Protein AF-A0A1G0YC86-F1 (afdb_monomer_lite)

pLDDT: mean 84.3, std 14.2, range [44.28, 97.94]

Secondary structure (DSSP, 8-state):
----GGGS---TT-HHHHHHHHHHHHHHHHHHHHTTGGGGGGGGGT----SSS-HHHHHHHHHHHHHHHHIIIIIHHHHHHHHHHHHHHHHHHHHHHHHHHT--

Radius of gyration: 20.97 Å; chains: 1; bounding box: 50×20×66 Å

Structure (mmCIF, N/CA/C/O backbone):
data_AF-A0A1G0YC86-F1
#
_entry.id   AF-A0A1G0YC86-F1
#
loop_
_atom_site.group_PDB
_atom_site.id
_atom_site.type_symbol
_atom_site.label_atom_id
_atom_site.label_alt_id
_atom_site.label_comp_id
_atom_site.label_asym_id
_atom_site.label_entity_id
_atom_site.label_seq_id
_atom_site.pdbx_PDB_ins_code
_atom_site.Cartn_x
_atom_site.Cartn_y
_atom_site.Cartn_z
_atom_site.occupancy
_atom_site.B_iso_or_equiv
_atom_site.auth_seq_id
_atom_site.auth_comp_id
_atom_site.auth_asym_id
_atom_site.auth_atom_id
_atom_site.pdbx_PDB_model_num
ATOM 1 N N . MET A 1 1 ? -25.902 -15.496 -0.732 1.00 47.38 1 MET A N 1
ATOM 2 C CA . MET A 1 1 ? -24.544 -15.079 -1.148 1.00 47.38 1 MET A CA 1
ATOM 3 C C . MET A 1 1 ? -24.167 -13.831 -0.343 1.00 47.38 1 MET A C 1
ATOM 5 O O . MET A 1 1 ? -24.744 -12.778 -0.578 1.00 47.38 1 MET A O 1
ATOM 9 N N . ARG A 1 2 ? -23.342 -13.948 0.711 1.00 44.28 2 ARG A N 1
ATOM 10 C CA . ARG A 1 2 ? -22.913 -12.787 1.519 1.00 44.28 2 ARG A CA 1
ATOM 11 C C . ARG A 1 2 ? -21.792 -12.081 0.759 1.00 44.28 2 ARG A C 1
ATOM 13 O O . ARG A 1 2 ? -20.741 -12.677 0.562 1.00 44.28 2 ARG A O 1
ATOM 20 N N . LEU A 1 3 ? -22.040 -10.856 0.304 1.00 49.97 3 LEU A N 1
ATOM 21 C CA . LEU A 1 3 ? -21.022 -10.040 -0.357 1.00 49.97 3 LEU A CA 1
ATOM 22 C C . LEU A 1 3 ? -19.801 -9.866 0.568 1.00 49.97 3 LEU A C 1
ATOM 24 O O . LEU A 1 3 ? -19.978 -9.748 1.787 1.00 49.97 3 LEU A O 1
ATOM 28 N N . PRO A 1 4 ? -18.577 -9.873 0.015 1.00 56.22 4 PRO A N 1
ATOM 29 C CA . PRO A 1 4 ? -17.350 -9.779 0.792 1.00 56.22 4 PRO A CA 1
ATOM 30 C C . PRO A 1 4 ? -17.356 -8.491 1.633 1.00 56.22 4 PRO A C 1
ATOM 32 O O . PRO A 1 4 ? -17.752 -7.427 1.155 1.00 56.22 4 PRO A O 1
ATOM 35 N N . PHE A 1 5 ? -16.936 -8.594 2.901 1.00 57.59 5 PHE A N 1
ATOM 36 C CA . PHE A 1 5 ? -17.010 -7.533 3.927 1.00 57.59 5 PHE A CA 1
ATOM 37 C C . PHE A 1 5 ? -16.416 -6.183 3.467 1.00 57.59 5 PHE A C 1
ATOM 39 O O . PHE A 1 5 ? -16.801 -5.133 3.975 1.00 57.59 5 PHE A O 1
ATOM 46 N N . PHE A 1 6 ? -15.539 -6.227 2.459 1.00 56.38 6 PHE A N 1
ATOM 47 C CA . PHE A 1 6 ? -14.906 -5.104 1.769 1.00 56.38 6 PHE A CA 1
ATOM 48 C C . PHE A 1 6 ? -15.881 -4.099 1.114 1.00 56.38 6 PHE A C 1
ATOM 50 O O . PHE A 1 6 ? -15.517 -2.941 0.960 1.00 56.38 6 PHE A O 1
ATOM 57 N N . PHE A 1 7 ? -17.111 -4.491 0.743 1.00 54.50 7 PHE A N 1
ATOM 58 C CA . PHE A 1 7 ? -18.058 -3.612 0.020 1.00 54.50 7 PHE A CA 1
ATOM 59 C C . PHE A 1 7 ? -19.102 -2.902 0.895 1.00 54.50 7 PHE A C 1
ATOM 61 O O . PHE A 1 7 ? -19.917 -2.125 0.392 1.00 54.50 7 PHE A O 1
ATOM 68 N N . ARG A 1 8 ? -19.113 -3.134 2.211 1.00 59.97 8 ARG A N 1
ATOM 69 C CA . ARG A 1 8 ? -19.981 -2.371 3.118 1.00 59.97 8 ARG A CA 1
ATOM 70 C C . ARG A 1 8 ? -19.277 -1.055 3.450 1.00 59.97 8 ARG A C 1
ATOM 72 O O . ARG A 1 8 ? -18.133 -1.092 3.884 1.00 59.97 8 ARG A O 1
ATOM 79 N N . ARG A 1 9 ? -19.951 0.093 3.289 1.00 57.59 9 ARG A N 1
ATOM 80 C CA . ARG A 1 9 ? -19.433 1.395 3.750 1.00 57.59 9 ARG A CA 1
ATOM 81 C C . ARG A 1 9 ? -19.218 1.342 5.264 1.00 57.59 9 ARG A C 1
ATOM 83 O O . ARG A 1 9 ? -20.162 1.507 6.032 1.00 57.59 9 ARG A O 1
ATOM 90 N N . GLN A 1 10 ? -17.994 1.051 5.679 1.00 66.62 10 GLN A N 1
ATOM 91 C CA . GLN A 1 10 ? -17.556 1.177 7.060 1.00 66.62 10 GLN A CA 1
ATOM 92 C C . GLN A 1 10 ? -17.024 2.601 7.265 1.00 66.62 10 GLN A C 1
ATOM 94 O O . GLN A 1 10 ? -16.570 3.229 6.303 1.00 66.62 10 GLN A O 1
ATOM 99 N N . PRO A 1 11 ? -17.054 3.133 8.496 1.00 75.94 11 PRO A N 1
ATOM 100 C CA . PRO A 1 11 ? -16.317 4.348 8.815 1.00 75.94 11 PRO A CA 1
ATOM 101 C C . PRO A 1 11 ? -14.857 4.203 8.365 1.00 75.94 11 PRO A C 1
ATOM 103 O O . PRO A 1 11 ? -14.253 3.154 8.605 1.00 75.94 11 PRO A O 1
ATOM 106 N N . LEU A 1 12 ? -14.296 5.257 7.756 1.00 64.88 12 LEU A N 1
ATOM 107 C CA . LEU A 1 12 ? -12.955 5.296 7.137 1.00 64.88 12 LEU A CA 1
ATOM 108 C C . LEU A 1 12 ? -11.790 4.908 8.076 1.00 64.88 12 LEU A C 1
ATOM 110 O O . LEU A 1 12 ? -10.659 4.786 7.624 1.00 64.88 12 LEU A O 1
ATOM 114 N N . LEU A 1 13 ? -12.057 4.735 9.373 1.00 79.12 13 LEU A N 1
ATOM 115 C CA . LEU A 1 13 ? -11.089 4.384 10.416 1.00 79.12 13 LEU A CA 1
ATOM 116 C C . LEU A 1 13 ? -11.591 3.253 11.329 1.00 79.12 13 LEU A C 1
ATOM 118 O O . LEU A 1 13 ? -11.137 3.102 12.462 1.00 79.12 13 LEU A O 1
ATOM 122 N N . SER A 1 14 ? -12.556 2.451 10.871 1.00 85.38 14 SER A N 1
ATOM 123 C CA . SER A 1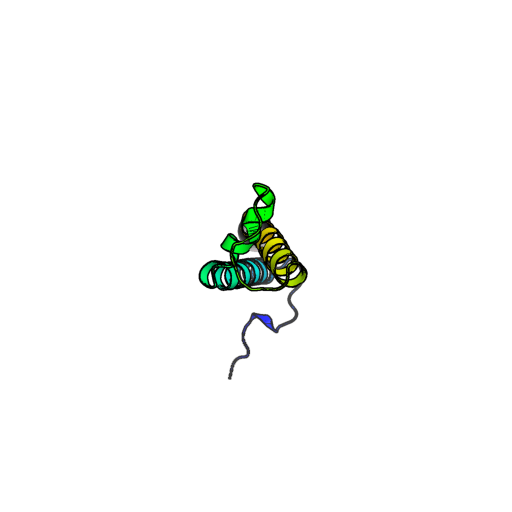 14 ? -12.940 1.250 11.616 1.00 85.38 14 SER A CA 1
ATOM 124 C C . SER A 1 14 ? -11.782 0.234 11.619 1.00 85.38 14 SER A C 1
ATOM 126 O O . SER A 1 14 ? -11.099 0.096 10.600 1.00 85.38 14 SER A O 1
ATOM 128 N N . PRO A 1 15 ? -11.570 -0.539 12.703 1.00 87.69 15 PRO A N 1
ATOM 129 C CA . PRO A 1 15 ? -10.503 -1.544 12.749 1.00 87.69 15 PRO A CA 1
ATOM 130 C C . PRO A 1 15 ? -10.549 -2.531 11.574 1.00 87.69 15 PRO A C 1
ATOM 132 O O . PRO A 1 15 ? -9.517 -2.949 11.060 1.00 87.69 15 PRO A O 1
ATOM 135 N N . THR A 1 16 ? -11.752 -2.890 11.121 1.00 88.56 16 THR A N 1
ATOM 136 C CA . THR A 1 16 ? -11.952 -3.778 9.970 1.00 88.56 16 THR A CA 1
ATOM 137 C C . THR A 1 16 ? -11.587 -3.128 8.638 1.00 88.56 16 THR A C 1
ATOM 139 O O . THR A 1 16 ? -11.049 -3.815 7.777 1.00 88.56 16 THR A O 1
ATOM 142 N N . ASP A 1 17 ? -11.847 -1.827 8.464 1.00 88.88 17 ASP A N 1
ATOM 143 C CA . ASP A 1 17 ? -11.471 -1.093 7.245 1.00 88.88 17 ASP A CA 1
ATOM 144 C C . ASP A 1 17 ? -9.947 -0.949 7.141 1.00 88.88 17 ASP A C 1
ATOM 146 O O . ASP A 1 17 ? -9.362 -1.212 6.092 1.00 88.88 17 ASP A O 1
ATOM 150 N N . LEU A 1 18 ? -9.289 -0.631 8.259 1.00 92.38 18 LEU A N 1
ATOM 151 C CA . LEU A 1 18 ? -7.830 -0.532 8.334 1.00 92.38 18 LEU A CA 1
ATOM 152 C C . LEU A 1 18 ? -7.148 -1.862 7.972 1.00 92.38 18 LEU A C 1
ATOM 154 O O . LEU A 1 18 ? -6.234 -1.877 7.146 1.00 92.38 18 LEU A O 1
ATOM 158 N N . LEU A 1 19 ? -7.632 -2.988 8.514 1.00 93.12 19 LEU A N 1
ATOM 159 C CA . LEU A 1 19 ? -7.133 -4.321 8.147 1.00 93.12 19 LEU A CA 1
ATOM 160 C C . LEU A 1 19 ? -7.404 -4.663 6.679 1.00 93.12 19 LEU A C 1
ATOM 162 O O . LEU A 1 19 ? -6.533 -5.220 6.014 1.00 93.12 19 LEU A O 1
ATOM 166 N N . ALA A 1 20 ? -8.585 -4.319 6.160 1.00 91.44 20 ALA A N 1
ATOM 167 C CA . ALA A 1 20 ? -8.929 -4.555 4.762 1.00 91.44 20 ALA A CA 1
ATOM 168 C C . ALA A 1 20 ? -7.984 -3.803 3.812 1.00 91.44 20 ALA A C 1
ATOM 170 O O . ALA A 1 20 ? -7.476 -4.391 2.859 1.00 91.44 20 ALA A O 1
ATOM 171 N N . ARG A 1 21 ? -7.681 -2.532 4.096 1.00 92.19 21 ARG A N 1
ATOM 172 C CA . ARG A 1 21 ? -6.716 -1.735 3.323 1.00 92.19 21 ARG A CA 1
ATOM 173 C C . ARG A 1 21 ? -5.298 -2.287 3.423 1.00 92.19 21 ARG A C 1
ATOM 175 O O . ARG A 1 21 ? -4.634 -2.405 2.397 1.00 92.19 21 ARG A O 1
ATOM 182 N N . ALA A 1 22 ? -4.852 -2.669 4.623 1.00 94.69 22 ALA A N 1
ATOM 183 C CA . ALA A 1 22 ? -3.547 -3.304 4.817 1.00 94.69 22 ALA A CA 1
ATOM 184 C C . ALA A 1 22 ? -3.422 -4.587 3.979 1.00 94.69 22 ALA A C 1
ATOM 186 O O . ALA A 1 22 ? -2.404 -4.812 3.321 1.00 94.69 22 ALA A O 1
ATOM 187 N N . PHE A 1 23 ? -4.488 -5.391 3.942 1.00 95.56 23 PHE A N 1
ATOM 188 C CA . PHE A 1 23 ? -4.558 -6.599 3.128 1.00 95.56 23 PHE A CA 1
ATOM 189 C C . PHE A 1 23 ? -4.516 -6.295 1.626 1.00 95.56 23 PHE A C 1
ATOM 191 O O . PHE A 1 23 ? -3.745 -6.923 0.908 1.00 95.56 23 PHE A O 1
ATOM 198 N N . VAL A 1 24 ? -5.277 -5.304 1.147 1.00 95.69 24 VAL A N 1
ATOM 199 C CA . VAL A 1 24 ? -5.268 -4.893 -0.270 1.00 95.69 24 VAL A CA 1
ATOM 200 C C . VAL A 1 24 ? -3.881 -4.423 -0.708 1.00 95.69 24 VAL A C 1
ATOM 202 O O . VAL A 1 24 ? -3.402 -4.859 -1.751 1.00 95.69 24 VAL A O 1
ATOM 205 N N . VAL A 1 25 ? -3.212 -3.587 0.092 1.00 96.12 25 VAL A N 1
ATOM 206 C CA . VAL A 1 25 ? -1.842 -3.126 -0.197 1.00 96.12 25 VAL A CA 1
ATOM 207 C C . VAL A 1 25 ? -0.871 -4.307 -0.244 1.00 96.12 25 VAL A C 1
ATOM 209 O O . VAL A 1 25 ? -0.073 -4.409 -1.173 1.00 96.12 25 VAL A O 1
ATOM 212 N N . SER A 1 26 ? -0.975 -5.227 0.718 1.00 96.62 26 SER A N 1
ATOM 213 C CA . SER A 1 26 ? -0.130 -6.426 0.777 1.00 96.62 26 SER A CA 1
ATOM 214 C C . SER A 1 26 ? -0.338 -7.341 -0.425 1.00 96.62 26 SER A C 1
ATOM 216 O O . SER A 1 26 ? 0.631 -7.831 -0.997 1.00 96.62 26 SER A O 1
ATOM 218 N N . LEU A 1 27 ? -1.588 -7.538 -0.845 1.00 97.38 27 LEU A N 1
ATOM 219 C CA . LEU A 1 27 ? -1.918 -8.352 -2.008 1.00 97.38 27 LEU A CA 1
ATOM 220 C C . LEU A 1 27 ? -1.425 -7.700 -3.304 1.00 97.38 27 LEU A C 1
ATOM 222 O O . LEU A 1 27 ? -0.809 -8.375 -4.122 1.00 97.38 27 LEU A O 1
ATOM 226 N N . ALA A 1 28 ? -1.651 -6.395 -3.478 1.00 96.75 28 ALA A N 1
ATOM 227 C CA . ALA A 1 28 ? -1.188 -5.656 -4.650 1.00 96.75 28 ALA A CA 1
ATOM 228 C C . ALA A 1 28 ? 0.340 -5.715 -4.786 1.00 96.75 28 ALA A C 1
ATOM 230 O O . ALA A 1 28 ? 0.846 -6.032 -5.863 1.00 96.75 28 ALA A O 1
ATOM 231 N N . PHE A 1 29 ? 1.070 -5.478 -3.689 1.00 97.56 29 PHE A N 1
ATOM 232 C CA . PHE A 1 29 ? 2.523 -5.630 -3.671 1.00 97.56 29 PHE A CA 1
ATOM 233 C C . PHE A 1 29 ? 2.948 -7.079 -3.943 1.00 97.56 29 PHE A C 1
ATOM 235 O O . PHE A 1 29 ? 3.827 -7.312 -4.769 1.00 97.56 29 PHE A O 1
ATOM 242 N N . GLY A 1 30 ? 2.296 -8.058 -3.311 1.00 97.50 30 GLY A N 1
ATOM 243 C CA . GLY A 1 30 ? 2.577 -9.478 -3.522 1.00 97.50 30 GLY A CA 1
ATOM 244 C C . GLY A 1 30 ? 2.450 -9.892 -4.988 1.00 97.50 30 GLY A C 1
ATOM 245 O O . GLY A 1 30 ? 3.338 -10.560 -5.508 1.00 97.50 30 GLY A O 1
ATOM 246 N N . VAL A 1 31 ? 1.405 -9.438 -5.688 1.00 97.94 31 VAL A N 1
ATOM 247 C CA . VAL A 1 31 ? 1.217 -9.714 -7.121 1.00 97.94 31 VAL A CA 1
ATOM 248 C C . VAL A 1 31 ? 2.370 -9.147 -7.949 1.00 97.94 31 VAL A C 1
ATOM 250 O O . VAL A 1 31 ? 2.997 -9.896 -8.692 1.00 97.94 31 VAL A O 1
ATOM 253 N N . VAL A 1 32 ? 2.702 -7.859 -7.810 1.00 96.94 32 VAL A N 1
ATOM 254 C CA . VAL A 1 32 ? 3.792 -7.263 -8.611 1.00 96.94 32 VAL A CA 1
ATOM 255 C C . VAL A 1 32 ? 5.162 -7.848 -8.258 1.00 96.94 32 VAL A C 1
ATOM 257 O O . VAL A 1 32 ? 6.026 -7.967 -9.126 1.00 96.94 32 VAL A O 1
ATOM 260 N N . HIS A 1 33 ? 5.361 -8.256 -7.003 1.00 96.44 33 HIS A N 1
ATOM 261 C CA . HIS A 1 33 ? 6.586 -8.908 -6.555 1.00 96.44 33 HIS A CA 1
ATOM 262 C C . HIS A 1 33 ? 6.758 -10.290 -7.182 1.00 96.44 33 HIS A C 1
ATOM 264 O O . HIS A 1 33 ? 7.828 -10.592 -7.706 1.00 96.44 33 HIS A O 1
ATOM 270 N N . LEU A 1 34 ? 5.696 -11.098 -7.197 1.00 97.25 34 LEU A N 1
ATOM 271 C CA . LEU A 1 34 ? 5.699 -12.419 -7.830 1.00 97.25 34 LEU A CA 1
ATOM 272 C C . LEU A 1 34 ? 5.813 -12.342 -9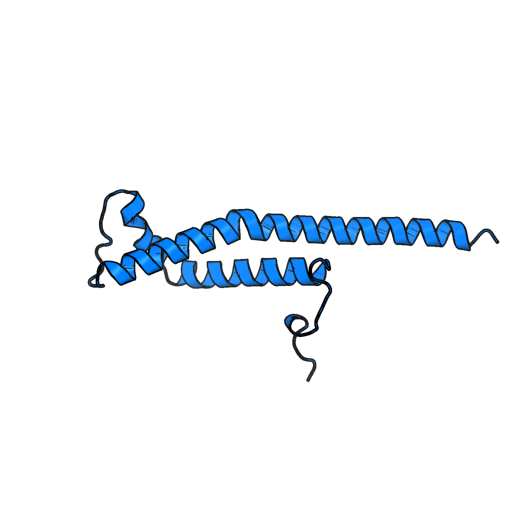.357 1.00 97.25 34 LEU A C 1
ATOM 274 O O . LEU A 1 34 ? 6.398 -13.232 -9.964 1.00 97.25 34 LEU A O 1
ATOM 278 N N . LEU A 1 35 ? 5.321 -11.265 -9.977 1.00 94.94 35 LEU A N 1
ATOM 279 C CA . LEU A 1 35 ? 5.522 -10.984 -11.404 1.00 94.94 35 LEU A CA 1
ATOM 280 C C . LEU A 1 35 ? 6.953 -10.529 -11.749 1.00 94.94 35 LEU A C 1
ATOM 282 O O . LEU A 1 35 ? 7.223 -10.217 -12.906 1.00 94.94 35 LEU A O 1
ATOM 286 N N . GLY A 1 36 ? 7.863 -10.442 -10.773 1.00 92.44 36 GLY A N 1
ATOM 287 C CA . GLY A 1 36 ? 9.263 -10.090 -11.013 1.00 92.44 36 GLY A CA 1
ATOM 288 C C . GLY A 1 36 ? 9.498 -8.605 -11.292 1.00 92.44 36 GLY A C 1
ATOM 289 O O . GLY A 1 36 ? 10.583 -8.230 -11.728 1.00 92.44 36 GLY A O 1
ATOM 290 N N . TRP A 1 37 ? 8.537 -7.719 -11.000 1.00 93.69 37 TRP A N 1
ATOM 291 C CA . TRP A 1 37 ? 8.664 -6.296 -11.350 1.00 93.69 37 TRP A CA 1
ATOM 292 C C . TRP A 1 37 ? 9.828 -5.581 -10.645 1.00 93.69 37 TRP A C 1
ATOM 294 O O . TRP A 1 37 ? 10.232 -4.500 -11.072 1.00 93.69 37 TRP A O 1
ATOM 304 N N . ARG A 1 38 ? 10.420 -6.209 -9.619 1.00 91.56 38 ARG A N 1
ATOM 305 C CA . ARG A 1 38 ? 11.686 -5.790 -8.997 1.00 91.56 38 ARG A CA 1
ATOM 306 C C . ARG A 1 38 ? 12.835 -5.633 -9.995 1.00 91.56 38 ARG A C 1
ATOM 308 O O . ARG A 1 38 ? 13.758 -4.881 -9.732 1.00 91.56 38 ARG A O 1
ATOM 315 N N . GLU A 1 39 ? 12.821 -6.334 -11.122 1.00 89.88 39 GLU A N 1
ATOM 316 C CA . GLU A 1 39 ? 13.895 -6.230 -12.118 1.00 89.88 39 GLU A CA 1
ATOM 317 C C . GLU A 1 39 ? 13.897 -4.863 -12.805 1.00 89.88 39 GLU A C 1
ATOM 319 O O . GLU A 1 39 ? 14.951 -4.316 -13.124 1.00 89.88 39 GLU A O 1
ATOM 324 N N . TYR A 1 40 ? 12.722 -4.244 -12.928 1.00 91.44 40 TYR A N 1
ATOM 325 C CA . TYR A 1 40 ? 12.578 -2.907 -13.488 1.00 91.44 40 TYR A CA 1
ATOM 326 C C . TYR A 1 40 ? 13.060 -1.800 -12.548 1.00 91.44 40 TYR A C 1
ATOM 328 O O . TYR A 1 40 ? 13.010 -0.637 -12.929 1.00 91.44 40 TYR A O 1
ATOM 336 N N . THR A 1 41 ? 13.543 -2.113 -11.339 1.00 90.00 41 THR A N 1
ATOM 337 C CA . THR A 1 41 ? 14.146 -1.122 -10.434 1.00 90.00 41 THR A CA 1
ATOM 338 C C . THR A 1 41 ? 15.647 -0.936 -10.657 1.00 90.00 41 THR A C 1
ATOM 340 O O . THR A 1 41 ? 16.264 -0.149 -9.945 1.00 90.00 41 THR A O 1
ATOM 343 N N . SER A 1 42 ? 16.258 -1.626 -11.628 1.00 85.50 42 SER A N 1
ATOM 344 C CA . SER A 1 42 ? 17.703 -1.550 -11.906 1.00 85.50 42 SER A CA 1
ATOM 345 C C . SER A 1 42 ? 18.197 -0.135 -12.235 1.00 85.50 42 SER A C 1
ATOM 347 O O . SER A 1 42 ? 19.355 0.187 -11.980 1.00 85.50 42 SER A O 1
ATOM 349 N N . PHE A 1 43 ? 17.313 0.742 -12.729 1.00 81.94 43 PHE A N 1
ATOM 350 C CA . PHE A 1 43 ? 17.652 2.140 -13.011 1.00 81.94 43 PHE A CA 1
ATOM 351 C C . PHE A 1 43 ? 18.126 2.897 -11.761 1.00 81.94 43 PHE A C 1
ATOM 353 O O . PHE A 1 43 ? 18.907 3.837 -11.888 1.00 81.94 43 PHE A O 1
ATOM 360 N N . LEU A 1 44 ? 17.717 2.476 -10.555 1.00 84.88 44 LEU A N 1
ATOM 361 C CA . LEU A 1 44 ? 18.230 3.018 -9.289 1.00 84.88 44 LEU A CA 1
ATOM 362 C C . LEU A 1 44 ? 19.728 2.753 -9.107 1.00 84.88 44 LEU A C 1
ATOM 364 O O . LEU A 1 44 ? 20.409 3.509 -8.422 1.00 84.88 44 LEU A O 1
ATOM 368 N N . SER A 1 45 ? 20.243 1.694 -9.725 1.00 83.19 45 SER A N 1
ATOM 369 C CA . SER A 1 45 ? 21.663 1.343 -9.748 1.00 83.19 45 SER A CA 1
ATOM 370 C C . SER A 1 45 ? 22.395 1.924 -10.965 1.00 83.19 45 SER A C 1
ATOM 372 O O . SER A 1 45 ? 23.549 1.580 -11.200 1.00 83.19 45 SER A O 1
ATOM 374 N N . GLY A 1 46 ? 21.741 2.789 -11.750 1.00 78.38 46 GLY A N 1
ATOM 375 C CA . GLY A 1 46 ? 22.315 3.399 -12.952 1.00 78.38 46 GLY A CA 1
ATOM 376 C C . GLY A 1 46 ? 22.361 2.477 -14.174 1.00 78.38 46 GLY A C 1
ATOM 377 O O . GLY A 1 46 ? 22.971 2.837 -15.177 1.00 78.38 46 GLY A O 1
ATOM 378 N N . THR A 1 47 ? 21.721 1.304 -14.122 1.00 77.56 47 THR A N 1
ATOM 379 C CA . THR A 1 47 ? 21.688 0.345 -15.233 1.00 77.56 47 THR A CA 1
ATOM 380 C C . THR A 1 47 ? 20.280 0.207 -15.804 1.00 77.56 47 THR A C 1
ATOM 382 O O . THR A 1 47 ? 19.286 0.102 -15.082 1.00 77.56 47 THR A O 1
ATOM 385 N N . LEU A 1 48 ? 20.168 0.205 -17.133 1.00 67.19 48 LEU A N 1
ATOM 386 C CA . LEU A 1 48 ? 18.897 -0.072 -17.798 1.00 67.19 48 LEU A CA 1
ATOM 387 C C . LEU A 1 48 ? 18.590 -1.568 -17.685 1.00 67.19 48 LEU A C 1
ATOM 389 O O . LEU A 1 48 ? 19.474 -2.397 -17.899 1.00 67.19 48 LEU A O 1
ATOM 393 N N . ALA A 1 49 ? 17.347 -1.904 -17.333 1.00 67.00 49 ALA A N 1
ATOM 394 C CA . ALA A 1 49 ? 16.897 -3.291 -17.297 1.00 67.00 49 ALA A CA 1
ATOM 395 C C . ALA A 1 49 ? 17.138 -3.926 -18.675 1.00 67.00 49 ALA A C 1
ATOM 397 O O . ALA A 1 49 ? 16.785 -3.322 -19.688 1.00 67.00 49 ALA A O 1
ATOM 398 N N . SER A 1 50 ? 17.726 -5.127 -18.734 1.00 65.25 50 SER A N 1
ATOM 399 C CA . SER A 1 50 ? 18.129 -5.762 -20.003 1.00 65.25 50 SER A CA 1
ATOM 400 C C . SER A 1 50 ? 16.956 -6.328 -20.815 1.00 65.25 50 SER A C 1
ATOM 402 O O . SER A 1 50 ? 17.146 -7.191 -21.673 1.00 65.25 50 SER A O 1
ATOM 404 N N . ASN A 1 51 ? 15.736 -5.881 -20.529 1.00 65.69 51 ASN A N 1
ATOM 405 C CA . ASN A 1 51 ? 14.529 -6.389 -21.155 1.00 65.69 51 ASN A CA 1
ATOM 406 C C . ASN A 1 51 ? 14.311 -5.625 -22.462 1.00 65.69 51 ASN A C 1
ATOM 408 O O . ASN A 1 51 ? 14.507 -4.415 -22.529 1.00 65.69 51 ASN A O 1
ATOM 412 N N . SER A 1 52 ? 13.835 -6.316 -23.497 1.00 69.38 52 SER A N 1
ATOM 413 C CA . SER A 1 52 ? 13.492 -5.757 -24.816 1.00 69.38 52 SER A CA 1
ATOM 414 C C . SER A 1 52 ? 12.301 -4.779 -24.800 1.00 69.38 52 SER A C 1
ATOM 416 O O . SER A 1 52 ? 11.752 -4.434 -25.846 1.00 69.38 52 SER A O 1
ATOM 418 N N . MET A 1 53 ? 11.874 -4.336 -23.616 1.00 78.44 53 MET A N 1
ATOM 419 C CA . MET A 1 53 ? 10.704 -3.496 -23.413 1.00 78.44 53 MET A CA 1
ATOM 420 C C . MET A 1 53 ? 11.066 -2.016 -23.612 1.00 78.44 53 MET A C 1
ATOM 422 O O . MET A 1 53 ? 12.140 -1.594 -23.177 1.00 78.44 53 MET A O 1
ATOM 426 N N . PRO A 1 54 ? 10.192 -1.191 -24.222 1.00 83.38 54 PRO A N 1
ATOM 427 C CA . PRO A 1 54 ? 10.478 0.230 -24.378 1.00 83.38 54 PRO A CA 1
ATOM 428 C C . PRO A 1 54 ? 10.735 0.900 -23.021 1.00 83.38 54 PRO A C 1
ATOM 430 O O . PRO A 1 54 ? 10.028 0.635 -22.042 1.00 83.38 54 PRO A O 1
ATOM 433 N N . SER A 1 55 ? 11.722 1.798 -22.978 1.00 81.75 55 SER A N 1
ATOM 434 C CA . SER A 1 55 ? 12.248 2.414 -21.748 1.00 81.75 55 SER A CA 1
ATOM 435 C C . SER A 1 55 ? 11.176 3.058 -20.863 1.00 81.75 55 SER A C 1
ATOM 437 O O . SER A 1 55 ? 11.246 2.964 -19.639 1.00 81.75 55 SER A O 1
ATOM 439 N N . PHE A 1 56 ? 10.146 3.653 -21.470 1.00 86.94 56 PHE A N 1
ATOM 440 C CA . PHE A 1 56 ? 9.022 4.255 -20.753 1.00 86.94 56 PHE A CA 1
ATOM 441 C C . PHE A 1 56 ? 8.232 3.240 -19.907 1.00 86.94 56 PHE A C 1
ATOM 443 O O . PHE A 1 56 ? 7.945 3.501 -18.740 1.00 86.94 56 PHE A O 1
ATOM 450 N N . TYR A 1 57 ? 7.911 2.065 -20.460 1.00 88.94 57 TYR A N 1
ATOM 451 C CA . TYR A 1 57 ? 7.153 1.036 -19.739 1.00 88.94 57 TYR A CA 1
ATOM 452 C C . TYR A 1 57 ? 7.980 0.404 -18.619 1.00 88.94 57 TYR A C 1
ATOM 454 O O . TYR A 1 57 ? 7.452 0.167 -17.534 1.00 88.94 57 TYR A O 1
ATOM 462 N N . ALA A 1 58 ? 9.277 0.184 -18.857 1.00 88.75 58 ALA A N 1
ATOM 463 C CA . ALA A 1 58 ? 10.196 -0.299 -17.831 1.00 88.75 58 ALA A CA 1
ATOM 464 C C . ALA A 1 58 ? 10.271 0.685 -16.649 1.00 88.75 58 ALA A C 1
ATOM 466 O O . ALA A 1 58 ? 10.121 0.278 -15.497 1.00 88.75 58 ALA A O 1
ATOM 467 N N . LEU A 1 59 ? 10.402 1.988 -16.925 1.00 88.69 59 LEU A N 1
ATOM 468 C CA . LEU A 1 59 ? 10.399 3.019 -15.887 1.00 88.69 59 LEU A CA 1
ATOM 469 C C . LEU A 1 59 ? 9.076 3.037 -15.110 1.00 88.69 59 LEU A C 1
ATOM 471 O O . LEU A 1 59 ? 9.083 3.067 -13.881 1.00 88.69 59 LEU A O 1
ATOM 475 N N . PHE A 1 60 ? 7.940 2.979 -15.809 1.00 91.69 60 PHE A N 1
ATOM 476 C CA . PHE A 1 60 ? 6.623 2.963 -15.175 1.00 91.69 60 PHE A CA 1
ATOM 477 C C . PHE A 1 60 ? 6.432 1.751 -14.250 1.00 91.69 60 PHE A C 1
ATOM 479 O O . PHE A 1 60 ? 5.965 1.910 -13.120 1.00 91.69 60 PHE A O 1
ATOM 486 N N . MET A 1 61 ? 6.825 0.551 -14.690 1.00 92.50 61 MET A N 1
ATOM 487 C CA . MET A 1 61 ? 6.747 -0.662 -13.869 1.00 92.50 61 MET A CA 1
ATOM 488 C C . MET A 1 61 ? 7.654 -0.577 -12.643 1.00 92.50 61 MET A C 1
ATOM 490 O O . MET A 1 61 ? 7.210 -0.883 -11.537 1.00 92.50 61 MET A O 1
ATOM 494 N N . GLY A 1 62 ? 8.889 -0.103 -12.813 1.00 92.88 62 GLY A N 1
ATOM 495 C CA . GLY A 1 62 ? 9.829 0.075 -11.712 1.00 92.88 62 GLY A CA 1
ATOM 496 C C . GLY A 1 62 ? 9.357 1.112 -10.686 1.00 92.88 62 GLY A C 1
ATOM 497 O O . GLY A 1 62 ? 9.376 0.840 -9.488 1.00 92.88 62 GLY A O 1
ATOM 498 N N . LEU A 1 63 ? 8.847 2.266 -11.131 1.00 94.88 63 LEU A N 1
ATOM 499 C CA . LEU A 1 63 ? 8.255 3.281 -10.248 1.00 94.88 63 LEU A CA 1
ATOM 500 C C . LEU A 1 63 ? 7.028 2.745 -9.506 1.00 94.88 63 LEU A C 1
ATOM 502 O O . LEU A 1 63 ? 6.916 2.918 -8.293 1.00 94.88 63 LEU A O 1
ATOM 506 N N . THR A 1 64 ? 6.134 2.054 -10.215 1.00 96.12 64 THR A N 1
ATOM 507 C CA . THR A 1 64 ? 4.953 1.424 -9.609 1.00 96.12 64 THR A CA 1
ATOM 508 C C . THR A 1 64 ? 5.367 0.409 -8.546 1.00 96.12 64 THR A C 1
ATOM 510 O O . THR A 1 64 ? 4.816 0.408 -7.444 1.00 96.12 64 THR A O 1
ATOM 513 N N . TYR A 1 65 ? 6.375 -0.415 -8.839 1.00 96.44 65 TYR A N 1
ATOM 514 C CA . TYR A 1 65 ? 6.922 -1.377 -7.891 1.00 96.44 65 TYR A CA 1
ATOM 515 C C . TYR A 1 65 ? 7.491 -0.691 -6.644 1.00 96.44 65 TYR A C 1
ATOM 517 O O . TYR A 1 65 ? 7.199 -1.130 -5.536 1.00 96.44 65 TYR 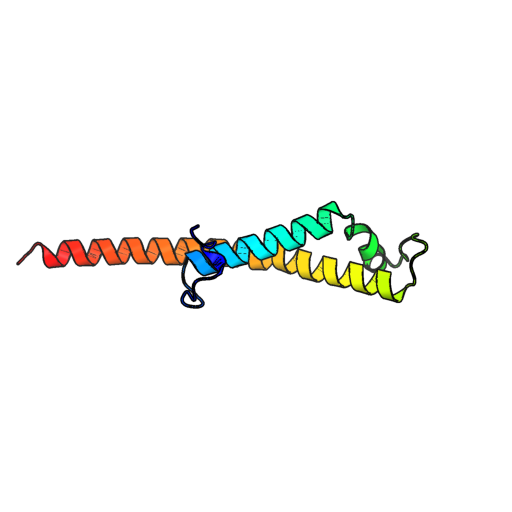A O 1
ATOM 525 N N . ILE A 1 66 ? 8.239 0.408 -6.790 1.00 96.38 66 ILE A N 1
ATOM 526 C CA . ILE A 1 66 ? 8.789 1.171 -5.655 1.00 96.38 66 ILE A CA 1
ATOM 527 C C . ILE A 1 66 ? 7.672 1.760 -4.791 1.00 96.38 66 ILE A C 1
ATOM 529 O O . ILE A 1 66 ? 7.715 1.642 -3.567 1.00 96.38 66 ILE A O 1
ATOM 533 N N . VAL A 1 67 ? 6.651 2.367 -5.401 1.00 97.69 67 VAL A N 1
ATOM 534 C CA . VAL A 1 67 ? 5.508 2.928 -4.662 1.00 97.69 67 VAL A CA 1
ATOM 535 C C . VAL A 1 67 ? 4.780 1.833 -3.884 1.00 97.69 67 VAL A C 1
ATOM 537 O O . VAL A 1 67 ? 4.501 2.007 -2.698 1.00 97.69 67 VAL A O 1
ATOM 540 N N . LEU A 1 68 ? 4.517 0.685 -4.514 1.00 97.38 68 LEU A N 1
ATOM 541 C CA . LEU A 1 68 ? 3.886 -0.456 -3.849 1.00 97.38 68 LEU A CA 1
ATOM 542 C C . LEU A 1 68 ? 4.780 -1.068 -2.768 1.00 97.38 68 LEU A C 1
ATOM 544 O O . LEU A 1 68 ? 4.272 -1.446 -1.717 1.00 97.38 68 LEU A O 1
ATOM 548 N N . PHE A 1 69 ? 6.094 -1.118 -2.985 1.00 96.81 69 PHE A N 1
ATOM 549 C CA . PHE A 1 69 ? 7.067 -1.564 -1.992 1.00 96.81 69 PHE A CA 1
ATOM 550 C C . PHE A 1 69 ? 7.053 -0.664 -0.753 1.00 96.81 69 PHE A C 1
ATOM 552 O O . PHE A 1 69 ? 6.994 -1.168 0.367 1.00 96.81 69 PHE A O 1
ATOM 559 N N . LEU A 1 70 ? 7.045 0.659 -0.930 1.00 97.38 70 LEU A N 1
ATOM 560 C CA . LEU A 1 70 ? 6.958 1.617 0.174 1.00 97.38 70 LEU A CA 1
ATOM 561 C C . LEU A 1 70 ? 5.604 1.544 0.883 1.00 97.38 70 LEU A C 1
ATOM 563 O O . LEU A 1 70 ? 5.554 1.540 2.112 1.00 97.38 70 LEU A O 1
ATOM 567 N N . ALA A 1 71 ? 4.508 1.435 0.131 1.00 96.69 71 ALA A N 1
ATOM 568 C CA . ALA A 1 71 ? 3.181 1.250 0.704 1.00 96.69 71 ALA A CA 1
ATOM 569 C C . ALA A 1 71 ? 3.108 -0.054 1.516 1.00 96.69 71 ALA A C 1
ATOM 571 O O . ALA A 1 71 ? 2.617 -0.065 2.640 1.00 96.69 71 ALA A O 1
ATOM 572 N N . PHE A 1 72 ? 3.646 -1.155 1.006 1.00 97.44 72 PHE A N 1
ATOM 573 C CA . PHE A 1 72 ? 3.690 -2.403 1.755 1.00 97.44 72 PHE A CA 1
ATOM 574 C C . PHE A 1 72 ? 4.592 -2.310 2.987 1.00 97.44 72 PHE A C 1
ATOM 576 O O . PHE A 1 72 ? 4.192 -2.730 4.064 1.00 97.44 72 PHE A O 1
ATOM 583 N N . THR A 1 73 ? 5.777 -1.720 2.862 1.00 97.38 73 THR A N 1
ATOM 584 C CA . THR A 1 73 ? 6.761 -1.666 3.953 1.00 97.38 73 THR A CA 1
ATOM 585 C C . THR A 1 73 ? 6.338 -0.717 5.073 1.00 97.38 73 THR A C 1
ATOM 587 O O . THR A 1 73 ? 6.571 -1.004 6.243 1.00 97.38 73 THR A O 1
ATOM 590 N N . LEU A 1 74 ? 5.710 0.413 4.737 1.00 97.44 74 LEU A N 1
ATOM 591 C CA . LEU A 1 74 ? 5.353 1.455 5.702 1.00 97.44 74 LEU A CA 1
ATOM 592 C C . LEU A 1 74 ? 3.856 1.450 6.018 1.00 97.44 74 LEU A C 1
ATOM 594 O O . LEU A 1 74 ? 3.458 1.352 7.179 1.00 97.44 74 LEU A O 1
ATOM 598 N N . LEU A 1 75 ? 3.014 1.550 4.987 1.00 95.19 75 LEU A N 1
ATOM 599 C CA . LEU A 1 75 ? 1.578 1.753 5.160 1.00 95.19 75 LEU A CA 1
ATOM 600 C C . LEU A 1 75 ? 0.878 0.488 5.673 1.00 95.19 75 LEU A C 1
ATOM 602 O O . LEU A 1 75 ? 0.053 0.599 6.577 1.00 95.19 75 LEU A O 1
ATOM 606 N N . ALA A 1 76 ? 1.193 -0.706 5.162 1.00 94.88 76 ALA A N 1
ATOM 607 C CA . ALA A 1 76 ? 0.509 -1.924 5.609 1.00 94.88 76 ALA A CA 1
ATOM 608 C C . ALA A 1 76 ? 0.743 -2.232 7.110 1.00 94.88 76 ALA A C 1
ATOM 610 O O . ALA A 1 76 ? -0.254 -2.412 7.818 1.00 94.88 76 ALA A O 1
ATOM 611 N N . PRO A 1 77 ? 1.981 -2.199 7.653 1.00 95.06 77 PRO A N 1
ATOM 612 C CA . PRO A 1 77 ? 2.216 -2.320 9.091 1.00 95.06 77 PRO A CA 1
ATOM 613 C C . PRO A 1 77 ? 1.566 -1.200 9.901 1.00 95.06 77 PRO A C 1
ATOM 615 O O . PRO A 1 77 ? 0.946 -1.475 10.926 1.00 95.06 77 PRO A O 1
ATOM 618 N N . ALA A 1 78 ? 1.646 0.053 9.438 1.00 96.38 78 ALA A N 1
ATOM 619 C CA . ALA A 1 78 ? 1.026 1.180 10.133 1.00 96.38 78 ALA A CA 1
ATOM 620 C C . ALA A 1 78 ? -0.495 1.002 10.270 1.00 96.38 78 ALA A C 1
ATOM 622 O O . ALA A 1 78 ? -1.048 1.175 11.356 1.00 96.38 78 ALA A O 1
ATOM 623 N N . LEU A 1 79 ? -1.171 0.587 9.194 1.00 93.38 79 LEU A N 1
ATOM 624 C CA . LEU A 1 79 ? -2.605 0.292 9.205 1.00 93.38 79 LEU A CA 1
ATOM 625 C C . LEU A 1 79 ? -2.939 -0.901 10.109 1.00 93.38 79 LEU A C 1
ATOM 627 O O . LEU A 1 79 ? -3.935 -0.861 10.833 1.00 93.38 79 LEU A O 1
ATOM 631 N N . PHE A 1 80 ? -2.104 -1.942 10.104 1.00 94.25 80 PHE A N 1
ATOM 632 C CA . PHE A 1 80 ? -2.275 -3.102 10.976 1.00 94.25 80 PHE A CA 1
ATOM 633 C C . PHE A 1 80 ? -2.182 -2.720 12.461 1.00 94.25 80 PHE A C 1
ATOM 635 O O . PHE A 1 80 ? -3.074 -3.059 13.243 1.00 94.25 80 PHE A O 1
ATOM 642 N N . PHE A 1 81 ? -1.160 -1.952 12.850 1.00 94.75 81 PHE A N 1
ATOM 643 C CA . PHE A 1 81 ? -1.019 -1.457 14.222 1.00 94.75 81 PHE A CA 1
ATOM 644 C C . PHE A 1 81 ? -2.152 -0.512 14.615 1.00 94.75 81 PHE A C 1
ATOM 646 O O . PHE A 1 81 ? -2.695 -0.638 15.713 1.00 94.75 81 PHE A O 1
ATOM 653 N N . ALA A 1 82 ? -2.569 0.384 13.718 1.00 93.56 82 ALA A N 1
ATOM 654 C CA . ALA A 1 82 ? -3.709 1.263 13.956 1.00 93.56 82 ALA A CA 1
ATOM 655 C C . ALA A 1 82 ? -4.996 0.463 14.217 1.00 93.56 82 ALA A C 1
ATOM 657 O O . ALA A 1 82 ? -5.740 0.770 15.149 1.00 93.56 82 ALA A O 1
ATOM 658 N N . ALA A 1 83 ? -5.236 -0.609 13.455 1.00 93.00 83 ALA A N 1
ATOM 659 C CA . ALA A 1 83 ? -6.380 -1.487 13.671 1.00 93.00 83 ALA A CA 1
ATOM 660 C C . ALA A 1 83 ? -6.322 -2.210 15.024 1.00 93.00 83 ALA A C 1
ATOM 662 O O . ALA A 1 83 ? -7.337 -2.300 15.723 1.00 93.00 83 ALA A O 1
ATOM 663 N N . LEU A 1 84 ? -5.141 -2.712 15.399 1.00 93.12 84 LEU A N 1
ATOM 664 C CA . LEU A 1 84 ? -4.923 -3.398 16.670 1.00 93.12 84 LEU A CA 1
ATOM 665 C C . LEU A 1 84 ? -5.165 -2.457 17.856 1.00 93.12 84 LEU A C 1
ATOM 667 O O . LEU A 1 84 ? -5.913 -2.805 18.771 1.00 93.12 84 LEU A O 1
ATOM 671 N N . LEU A 1 85 ? -4.602 -1.249 17.804 1.00 93.50 85 LEU A N 1
ATOM 672 C CA . LEU A 1 85 ? -4.795 -0.215 18.820 1.00 93.50 85 LEU A CA 1
ATOM 673 C C . LEU A 1 85 ? -6.264 0.192 18.929 1.00 93.50 85 LEU A C 1
ATOM 675 O O . LEU A 1 85 ? -6.825 0.175 20.023 1.00 93.50 85 LEU A O 1
ATOM 679 N N . ALA A 1 86 ? -6.919 0.486 17.805 1.00 90.38 86 ALA A N 1
ATOM 680 C CA . ALA A 1 86 ? -8.327 0.868 17.795 1.00 90.38 86 ALA A CA 1
ATOM 681 C C . ALA A 1 86 ? -9.221 -0.233 18.392 1.00 90.38 86 ALA A C 1
ATOM 683 O O . ALA A 1 86 ? -10.129 0.049 19.177 1.00 90.38 86 ALA A O 1
ATOM 684 N N . ARG A 1 87 ? -8.952 -1.507 18.081 1.00 91.00 87 ARG A N 1
ATOM 685 C CA . ARG A 1 87 ? -9.688 -2.632 18.671 1.00 91.00 87 ARG A CA 1
ATOM 686 C C . ARG A 1 87 ? -9.402 -2.794 20.164 1.00 91.00 87 ARG A C 1
ATOM 688 O O . ARG A 1 87 ? -10.347 -3.007 20.921 1.00 91.00 87 ARG A O 1
ATOM 695 N N . GLY A 1 88 ? -8.147 -2.670 20.590 1.00 90.19 88 GLY A N 1
ATOM 696 C CA . GLY A 1 88 ? -7.758 -2.740 22.001 1.00 90.19 88 GLY A CA 1
ATOM 697 C C . GLY A 1 88 ? -8.432 -1.656 22.843 1.00 90.19 88 GLY A C 1
ATOM 698 O O . GLY A 1 88 ? -9.037 -1.958 23.871 1.00 90.19 88 GLY A O 1
ATOM 699 N N . LEU A 1 89 ? -8.424 -0.412 22.357 1.00 90.56 89 LEU A N 1
ATOM 700 C CA . LEU A 1 89 ? -9.097 0.713 23.008 1.00 90.56 89 LEU A CA 1
ATOM 701 C C . LEU A 1 89 ? -10.607 0.473 23.133 1.00 90.56 89 LEU A C 1
ATOM 703 O O . LEU A 1 89 ? -11.171 0.654 24.211 1.00 90.56 89 LEU A O 1
ATOM 707 N N . ASN A 1 90 ? -11.262 -0.010 22.074 1.00 88.94 90 ASN A N 1
ATOM 708 C CA . ASN A 1 90 ? -12.694 -0.318 22.112 1.00 88.94 90 ASN A CA 1
ATOM 709 C C . ASN A 1 90 ? -13.042 -1.377 23.170 1.00 88.94 90 ASN A C 1
ATOM 711 O O . ASN A 1 90 ? -14.050 -1.241 23.867 1.00 88.94 90 ASN A O 1
ATOM 715 N N . LEU A 1 91 ? -12.206 -2.410 23.323 1.00 88.69 91 LEU A N 1
ATOM 716 C CA . LEU A 1 91 ? -12.392 -3.435 24.352 1.00 88.69 91 LEU A CA 1
ATOM 717 C C . LEU A 1 91 ? -12.220 -2.853 25.759 1.00 88.69 91 LEU A C 1
ATOM 719 O O . LEU A 1 91 ? -13.063 -3.098 26.621 1.00 88.69 91 LEU A O 1
ATOM 723 N N . LEU A 1 92 ? -11.190 -2.033 25.980 1.00 89.62 92 LEU A N 1
ATOM 724 C CA . LEU A 1 92 ? -10.934 -1.389 27.270 1.00 89.62 92 LEU A CA 1
ATOM 725 C C . LEU A 1 92 ? -12.111 -0.495 27.706 1.00 89.62 92 LEU A C 1
ATOM 727 O O . LEU A 1 92 ? -12.634 -0.633 28.814 1.00 89.62 92 LEU A O 1
ATOM 731 N N . PHE A 1 93 ? -12.587 0.381 26.816 1.00 86.69 93 PHE A N 1
ATOM 732 C CA . PHE A 1 93 ? -13.719 1.267 27.107 1.00 86.69 93 PHE A CA 1
ATOM 733 C C . PHE A 1 93 ? -15.045 0.512 27.269 1.00 86.69 93 PHE A C 1
ATOM 735 O O . PHE A 1 93 ? -15.914 0.948 28.029 1.00 86.69 93 PHE A O 1
ATOM 742 N N . SER A 1 94 ? -15.211 -0.627 26.588 1.00 84.62 94 SER A N 1
ATOM 743 C CA . SER A 1 94 ? -16.375 -1.498 26.776 1.00 84.62 94 SER A CA 1
ATOM 744 C C . SER A 1 94 ? -16.413 -2.102 28.183 1.00 84.62 94 SER A C 1
ATOM 746 O O . SER A 1 94 ? -17.487 -2.178 28.778 1.00 84.62 94 SER A O 1
ATOM 748 N N . GLN A 1 95 ? -15.265 -2.511 28.731 1.00 83.06 95 GLN A N 1
ATOM 749 C CA . GLN A 1 95 ? -15.186 -3.076 30.084 1.00 83.06 95 GLN A CA 1
ATOM 750 C C . GLN A 1 95 ? -15.482 -2.017 31.156 1.00 83.06 95 GLN A C 1
ATOM 752 O O . GLN A 1 95 ? -16.256 -2.267 32.081 1.00 83.06 95 GLN A O 1
ATOM 757 N N . SER A 1 96 ? -14.953 -0.799 30.990 1.00 80.50 96 SER A N 1
ATOM 758 C CA . SER A 1 96 ? -15.178 0.311 31.930 1.00 80.50 96 SER A CA 1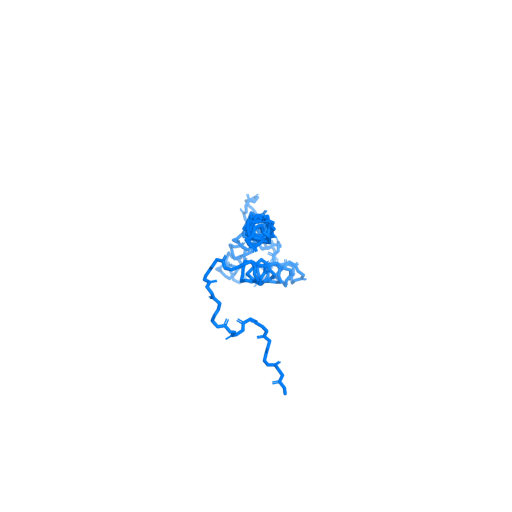
ATOM 759 C C . SER A 1 96 ? -16.661 0.694 32.067 1.00 80.50 96 SER A C 1
ATOM 761 O O . SER A 1 96 ? -17.138 0.968 33.169 1.00 80.50 96 SER A O 1
ATOM 763 N N . ARG A 1 97 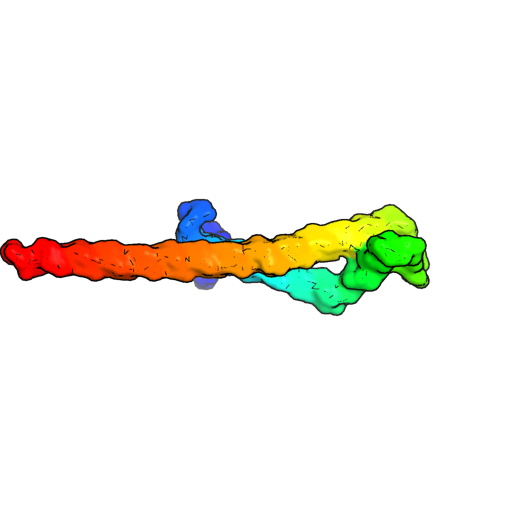? -17.428 0.650 30.967 1.00 73.44 97 ARG A N 1
ATOM 764 C CA . ARG A 1 97 ? -18.879 0.904 30.998 1.00 73.44 97 ARG A CA 1
ATOM 765 C C . ARG A 1 97 ? -19.661 -0.176 31.741 1.00 73.44 97 ARG A C 1
ATOM 767 O O . ARG A 1 97 ? -20.579 0.151 32.488 1.00 73.44 97 ARG A O 1
ATOM 774 N N . LYS A 1 98 ? -19.287 -1.446 31.571 1.00 72.69 98 LYS A N 1
ATOM 775 C CA . LYS A 1 98 ? -19.972 -2.574 32.215 1.00 72.69 98 LYS A CA 1
ATOM 776 C C . LYS A 1 98 ? -19.801 -2.553 33.739 1.00 72.69 98 LYS A C 1
ATOM 778 O O . LYS A 1 98 ? -20.754 -2.830 34.455 1.00 72.69 98 LYS A O 1
ATOM 783 N N . HIS A 1 99 ? -18.627 -2.141 34.223 1.00 68.94 99 HIS A N 1
ATOM 784 C CA . HIS A 1 99 ? -18.351 -1.994 35.656 1.00 68.94 99 HIS A CA 1
ATOM 785 C C . HIS A 1 99 ? -19.164 -0.866 36.320 1.00 68.94 99 HIS A C 1
ATOM 787 O O . HIS A 1 99 ? -19.554 -0.991 37.474 1.00 68.94 99 HIS A O 1
ATOM 793 N N . LYS A 1 100 ? -19.447 0.239 35.615 1.00 67.81 100 LYS A N 1
ATOM 794 C CA . LYS A 1 100 ? -20.242 1.353 36.172 1.00 67.81 100 LYS A CA 1
ATOM 795 C C . LYS A 1 100 ? -21.756 1.111 36.145 1.00 67.81 100 LYS A C 1
ATOM 797 O O . LYS A 1 100 ? -22.458 1.662 36.979 1.00 67.81 100 LYS A O 1
ATOM 802 N N . GLY A 1 101 ? -22.258 0.304 35.208 1.00 61.06 101 GLY A N 1
ATOM 803 C CA . GLY A 1 101 ? -23.695 0.024 35.064 1.00 61.06 101 GLY A CA 1
ATOM 804 C C . GLY A 1 101 ? -24.246 -1.093 35.960 1.00 61.06 101 GLY A C 1
ATOM 805 O O . GLY A 1 101 ? -25.457 -1.234 36.044 1.00 61.06 101 GLY A O 1
ATOM 806 N N . GLY A 1 102 ? -23.388 -1.889 36.609 1.00 57.81 102 GLY A N 1
ATOM 807 C CA . GLY A 1 102 ? -23.793 -2.973 37.520 1.00 57.81 102 GLY A CA 1
ATOM 808 C C . GLY A 1 102 ? -23.828 -2.592 39.004 1.00 57.81 102 GLY A C 1
ATOM 809 O O . GLY A 1 102 ? -23.998 -3.470 39.840 1.00 57.81 102 GLY A O 1
ATOM 810 N N . ALA A 1 103 ? -23.614 -1.315 39.329 1.00 58.91 103 ALA A N 1
ATOM 811 C CA . ALA A 1 103 ? -23.568 -0.799 40.699 1.00 58.91 103 ALA A CA 1
ATOM 812 C C . ALA A 1 103 ? -24.796 0.063 41.065 1.00 58.91 103 ALA A C 1
ATOM 814 O O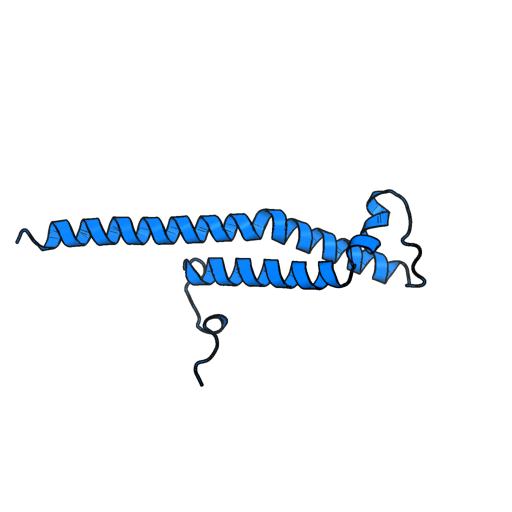 . ALA A 1 103 ? -24.720 0.850 42.006 1.00 58.91 103 ALA A O 1
ATOM 815 N N . SER A 1 104 ? -25.892 -0.049 40.305 1.00 52.38 104 SER A N 1
ATOM 816 C CA . SER A 1 104 ? -27.161 0.654 40.545 1.00 52.38 104 SER A CA 1
ATOM 817 C C . SER A 1 104 ? -28.275 -0.310 40.906 1.00 52.38 104 SER A C 1
ATOM 819 O O . SER A 1 104 ? -28.246 -1.453 40.402 1.00 52.38 104 SER A O 1
#

Foldseek 3Di:
DDPPPQPDPDPCQALVNLQVVLVVLVVVLVVLVVVVLCLLLCVVVVDHRPDPDPSVVSVVSNVVNVVSVCCNVPVSVVSNVSSVVNVVVVVVVVVVVVVVVVPD

Sequence (104 aa):
MRLPFFFRRQPLLSPTDLLARAFVVSLAFGVVHLLGWREYTSFLSGTLASNSMPSFYALFMGLTYIVLFLAFTLLAPALFFAALLARGLNLLFSQSRKHKGGAS